Protein AF-K2FC24-F1 (afdb_monomer)

Radius of gyration: 14.57 Å; Cα contacts (8 Å, |Δi|>4): 85; chains: 1; bounding box: 30×30×34 Å

Mean predicted aligned error: 11.16 Å

Sequence (72 aa):
MKLVNRKRIEELEKVYKPGKRPSYALVIYDGDIHDQIVALEVDADFVVALPDNGRDDIGEEIPKGGYKVFFN

Foldseek 3Di:
DDPPCPVVVVVVVVVDDPDDQFQEKEKEAAPVCVVVVVVDDDRHVYYHYDYCPPDPPVVDDADHVGMDMDTD

Solvent-accessible surface area (backbone atoms only — not comparable to full-atom values): 4593 Å² total; per-residue (Å²): 133,79,81,81,53,56,66,61,48,56,53,51,54,70,71,51,62,89,88,64,74,33,62,31,29,43,32,42,28,27,62,91,36,54,83,58,55,78,72,60,87,68,87,35,80,36,78,48,78,43,68,55,84,78,66,78,86,69,85,60,87,66,52,83,78,34,64,49,79,46,78,92

Nearest PDB structures (foldseek):
  6g63-assembly1_L  TM=4.373E-01  e=3.965E-01  Escherichia coli K-12
  5b0o-assembly2_F  TM=4.617E-01  e=1.108E+00  Salmonella enterica subsp. enterica serovar Typhimurium str. LT2
  2vmk-assembly1_B  TM=3.858E-01  e=2.889E+00  Escherichia coli
  2vmk-assembly1_D  TM=3.868E-01  e=3.547E+00  Escherichia coli
  3av0-assembly1_A  TM=3.434E-01  e=5.729E+00  Methanocaldococcus jannaschii

Secondary structure (DSSP, 8-state):
--GGGHHHHHHHHHHS-TT---SEEEEEEEGGGHHHHTT----SSEEEEEEES--GGGSSPPPTT-EEEEE-

pLDDT: mean 74.41, std 14.35, range [43.19, 90.06]

Structure (mmCIF, N/CA/C/O backbone):
data_AF-K2FC24-F1
#
_entry.id  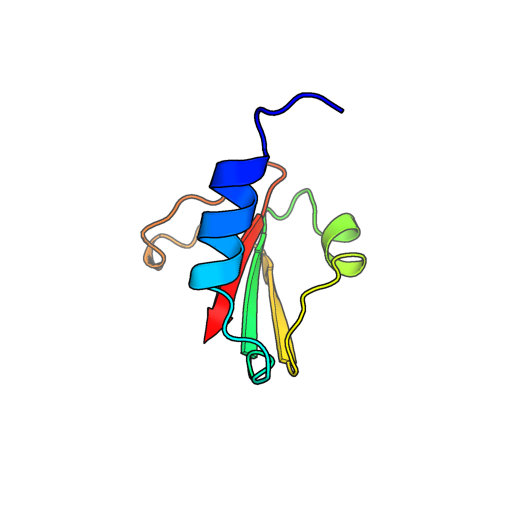 AF-K2FC24-F1
#
loop_
_atom_site.group_PDB
_atom_site.id
_atom_site.type_symbol
_atom_site.label_atom_id
_atom_site.label_alt_id
_atom_site.label_comp_id
_atom_site.label_asym_id
_atom_site.label_entity_id
_atom_site.label_seq_id
_atom_site.pdbx_PDB_ins_code
_atom_site.Cartn_x
_atom_site.Cartn_y
_atom_site.Cartn_z
_atom_site.occupancy
_atom_site.B_iso_or_equiv
_atom_site.auth_seq_id
_atom_site.auth_comp_id
_atom_site.auth_asym_id
_atom_site.auth_atom_id
_atom_site.pdbx_PDB_model_num
ATOM 1 N N . MET A 1 1 ? 15.254 -15.008 18.335 1.00 45.94 1 MET A N 1
ATOM 2 C CA . MET A 1 1 ? 14.650 -13.752 17.829 1.00 45.94 1 MET A CA 1
ATOM 3 C C . MET A 1 1 ? 15.500 -12.574 18.285 1.00 45.94 1 MET A C 1
ATOM 5 O O . MET A 1 1 ? 15.715 -12.437 19.481 1.00 45.94 1 MET A O 1
ATOM 9 N N . LYS A 1 2 ? 16.062 -11.781 17.360 1.00 43.19 2 LYS A N 1
ATOM 10 C CA . LYS A 1 2 ? 16.919 -10.627 17.698 1.00 43.19 2 LYS A CA 1
ATOM 11 C C . LYS A 1 2 ? 16.071 -9.488 18.289 1.00 43.19 2 LYS A C 1
ATOM 13 O O . LYS A 1 2 ? 15.076 -9.093 17.693 1.00 43.19 2 LYS A O 1
ATOM 18 N N . LEU A 1 3 ? 16.518 -8.938 19.420 1.00 50.72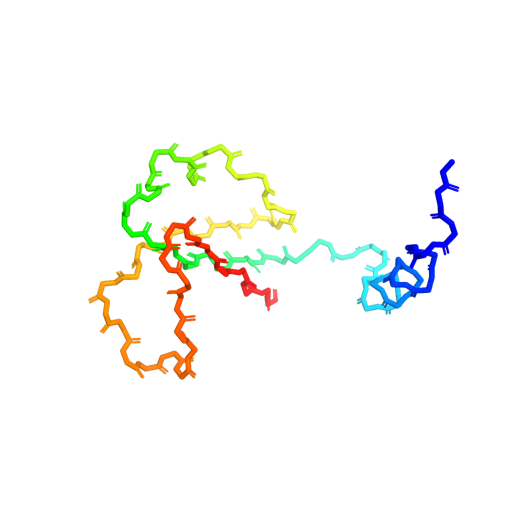 3 LEU A N 1
ATOM 19 C CA . LEU A 1 3 ? 15.917 -7.861 20.235 1.00 50.72 3 LEU A CA 1
ATOM 20 C C . LEU A 1 3 ? 15.653 -6.516 19.517 1.00 50.72 3 LEU A C 1
ATOM 22 O O . LEU A 1 3 ? 15.117 -5.596 20.128 1.00 50.72 3 LEU A O 1
ATOM 26 N N . VAL A 1 4 ? 16.007 -6.385 18.236 1.00 53.75 4 VAL A N 1
ATOM 27 C CA . VAL A 1 4 ? 16.035 -5.105 17.504 1.00 53.75 4 VAL A CA 1
ATOM 28 C C . VAL A 1 4 ? 14.633 -4.580 17.154 1.00 53.75 4 VAL A C 1
ATOM 30 O O . VAL A 1 4 ? 14.468 -3.382 16.958 1.00 53.75 4 VAL A O 1
ATOM 33 N N . ASN A 1 5 ? 13.596 -5.423 17.170 1.00 56.94 5 ASN A N 1
ATOM 34 C CA . ASN A 1 5 ? 12.246 -5.000 16.776 1.00 56.94 5 ASN A CA 1
ATOM 35 C C . ASN A 1 5 ? 11.313 -4.619 17.931 1.00 56.94 5 ASN A C 1
ATOM 37 O O . ASN A 1 5 ? 10.213 -4.153 17.664 1.00 56.94 5 ASN A O 1
ATOM 41 N N . ARG A 1 6 ? 11.713 -4.769 19.201 1.00 58.06 6 ARG A N 1
ATOM 42 C CA . ARG A 1 6 ? 10.770 -4.565 20.317 1.00 58.06 6 ARG A CA 1
ATOM 43 C C . ARG A 1 6 ? 10.317 -3.109 20.453 1.00 58.06 6 ARG A C 1
ATOM 45 O O . ARG A 1 6 ? 9.125 -2.855 20.494 1.00 58.06 6 ARG A O 1
ATOM 52 N N . LYS A 1 7 ? 11.253 -2.154 20.410 1.00 62.19 7 LYS A N 1
ATOM 53 C CA . LYS A 1 7 ? 10.933 -0.715 20.482 1.00 62.19 7 LYS A CA 1
ATOM 54 C C . LYS A 1 7 ? 10.095 -0.230 19.299 1.00 62.19 7 LYS A C 1
ATOM 56 O O . LYS A 1 7 ? 9.185 0.562 19.484 1.00 62.19 7 LYS A O 1
ATOM 61 N N . ARG A 1 8 ? 10.383 -0.733 18.095 1.00 53.56 8 ARG A N 1
ATOM 62 C CA . ARG A 1 8 ? 9.649 -0.366 16.877 1.00 53.56 8 ARG A CA 1
ATOM 63 C C . ARG A 1 8 ? 8.217 -0.909 16.896 1.00 53.56 8 ARG A C 1
ATOM 65 O O . ARG A 1 8 ? 7.307 -0.217 16.466 1.00 53.56 8 ARG A O 1
ATOM 72 N N . ILE A 1 9 ? 8.024 -2.116 17.432 1.00 59.44 9 ILE A N 1
ATOM 73 C CA . ILE A 1 9 ? 6.695 -2.699 17.662 1.00 59.44 9 ILE A CA 1
ATOM 74 C C . ILE A 1 9 ? 5.948 -1.909 18.745 1.00 59.44 9 ILE A C 1
ATOM 76 O O . ILE A 1 9 ? 4.816 -1.514 18.513 1.00 59.44 9 ILE A O 1
ATOM 80 N N . GLU A 1 10 ? 6.593 -1.581 19.867 1.00 61.91 10 GLU A N 1
ATOM 81 C CA . GLU A 1 10 ? 5.989 -0.785 20.952 1.00 61.91 10 GLU A CA 1
ATOM 82 C C . GLU A 1 10 ? 5.595 0.641 20.513 1.00 61.91 10 GLU A C 1
ATOM 84 O O . GLU A 1 10 ? 4.632 1.207 21.026 1.00 61.91 10 GLU A O 1
ATOM 89 N N . GLU A 1 11 ? 6.329 1.254 19.581 1.00 63.25 11 GLU A N 1
ATOM 90 C CA . GLU A 1 11 ? 5.960 2.546 18.986 1.00 63.25 11 GLU A CA 1
ATOM 91 C C . GLU A 1 11 ? 4.771 2.418 18.026 1.00 63.25 11 GLU A C 1
ATOM 93 O O . GLU A 1 11 ? 3.859 3.244 18.078 1.00 63.25 11 GLU A O 1
ATOM 98 N N . LEU A 1 12 ? 4.728 1.358 17.213 1.00 53.88 12 LEU A N 1
ATOM 99 C CA . LEU A 1 12 ? 3.587 1.061 16.340 1.00 53.88 12 LEU A CA 1
ATOM 100 C C . LEU A 1 12 ? 2.318 0.745 17.148 1.00 53.88 12 LEU A C 1
ATOM 102 O O . LEU A 1 12 ? 1.248 1.249 16.817 1.00 53.88 12 LEU A O 1
ATOM 106 N N . GLU A 1 13 ? 2.439 0.004 18.251 1.00 55.34 13 GLU A N 1
ATOM 107 C CA 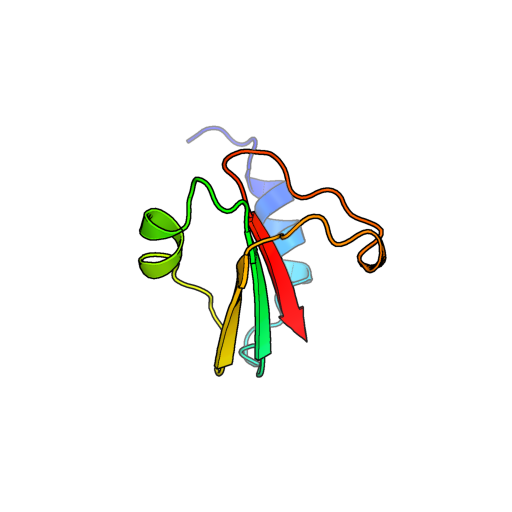. GLU A 1 13 ? 1.339 -0.309 19.175 1.00 55.34 13 GLU A CA 1
ATOM 108 C C . GLU A 1 13 ? 0.784 0.928 19.898 1.00 55.34 13 GLU A C 1
ATOM 110 O O . GLU A 1 13 ? -0.379 0.942 20.286 1.00 55.34 13 GLU A O 1
ATOM 115 N N . LYS A 1 14 ? 1.578 1.993 20.075 1.00 57.50 14 LYS A N 1
ATOM 116 C CA . LYS A 1 14 ? 1.096 3.257 20.667 1.00 57.50 14 LYS A CA 1
ATOM 117 C C . LYS A 1 14 ? 0.296 4.108 19.683 1.00 57.50 14 LYS A C 1
ATOM 119 O O . LYS A 1 14 ? -0.587 4.853 20.107 1.00 57.50 14 LYS A O 1
ATOM 124 N N . VAL A 1 15 ? 0.619 4.026 18.392 1.00 56.50 15 VAL A N 1
ATOM 125 C CA . VAL A 1 15 ? -0.132 4.697 17.318 1.00 56.50 15 VAL A CA 1
ATOM 126 C C . VAL A 1 15 ? -1.404 3.910 16.995 1.00 56.50 15 VAL A C 1
ATOM 128 O O . VAL A 1 15 ? -2.460 4.499 16.757 1.00 56.50 15 VAL A O 1
ATOM 131 N N . TYR A 1 16 ? -1.325 2.582 17.053 1.00 50.06 16 TYR A N 1
ATOM 132 C CA . TYR A 1 16 ? -2.452 1.685 16.852 1.00 50.06 16 TYR A CA 1
ATOM 133 C C . TYR A 1 16 ? -3.355 1.678 18.093 1.00 50.06 16 TYR A C 1
ATOM 135 O O . TYR A 1 16 ? -3.081 1.012 19.085 1.00 50.06 16 TYR A O 1
ATOM 143 N N . LYS A 1 17 ? -4.453 2.442 18.067 1.00 56.44 17 LYS A N 1
ATOM 144 C CA . LYS A 1 17 ? -5.459 2.406 19.139 1.00 56.44 17 LYS A CA 1
ATOM 145 C C . LYS A 1 17 ? -6.299 1.127 19.000 1.00 56.44 17 LYS A C 1
ATOM 147 O O . LYS A 1 17 ? -7.088 1.046 18.057 1.00 56.44 17 LYS A O 1
ATOM 152 N N . PRO A 1 18 ? -6.196 0.148 19.917 1.00 48.22 18 PRO A N 1
ATOM 153 C CA . PRO A 1 18 ? -7.003 -1.061 19.836 1.00 48.22 18 PRO A CA 1
ATOM 154 C C . PRO A 1 18 ? -8.488 -0.701 19.978 1.00 48.22 18 PRO A C 1
ATOM 156 O O . PRO A 1 18 ? -8.895 -0.083 20.962 1.00 48.22 18 PRO A O 1
ATOM 159 N N . GLY A 1 19 ? -9.292 -1.075 18.978 1.00 55.50 19 GLY A N 1
ATOM 160 C CA . GLY A 1 19 ? -10.757 -1.006 19.038 1.00 55.50 19 GLY A CA 1
ATOM 161 C C . GLY A 1 19 ? -11.452 -0.150 17.978 1.00 55.50 19 GLY A C 1
ATOM 162 O O . GLY A 1 19 ? -12.680 -0.150 17.941 1.00 55.50 19 GLY A O 1
ATOM 163 N N . LYS A 1 20 ? -10.724 0.550 17.100 1.00 61.06 20 LYS A N 1
ATOM 164 C CA . LYS A 1 20 ? -11.338 1.213 15.940 1.00 61.06 20 LYS A CA 1
ATOM 165 C C . LYS A 1 20 ? -10.566 0.861 14.678 1.00 61.06 20 LYS A C 1
ATOM 167 O O . LYS A 1 20 ? -9.538 1.466 14.390 1.00 61.06 20 LYS A O 1
ATOM 172 N N . ARG A 1 21 ? -11.069 -0.143 13.957 1.00 66.69 21 ARG A N 1
ATOM 173 C CA . ARG A 1 21 ? -10.633 -0.419 12.591 1.00 66.69 21 ARG A CA 1
ATOM 174 C C . ARG A 1 21 ? -10.818 0.874 11.779 1.00 66.69 21 ARG A C 1
ATOM 176 O O . ARG A 1 21 ? -11.873 1.503 11.918 1.00 66.69 21 ARG A O 1
ATOM 183 N N . PRO A 1 22 ? -9.803 1.332 11.028 1.00 74.44 22 PRO A N 1
ATOM 184 C CA . PRO A 1 22 ? -9.952 2.460 10.123 1.00 74.44 22 PRO A CA 1
ATOM 185 C C . PRO A 1 22 ? -11.157 2.221 9.219 1.00 74.44 22 PRO A C 1
ATOM 187 O O . PRO A 1 22 ? -11.282 1.158 8.609 1.00 74.44 22 PRO A O 1
ATOM 190 N N . SER A 1 23 ? -12.051 3.204 9.135 1.00 80.19 23 SER A N 1
ATOM 191 C CA . SER A 1 23 ? -13.224 3.077 8.265 1.00 80.19 23 SER A CA 1
ATOM 192 C C . SER A 1 23 ? -12.820 3.040 6.790 1.00 80.19 23 SER A C 1
ATOM 194 O O . SER A 1 23 ? -13.530 2.481 5.957 1.00 80.19 23 SER A O 1
ATOM 196 N N . TYR A 1 24 ? -11.659 3.615 6.468 1.00 84.88 24 TYR A N 1
ATOM 197 C CA . TYR A 1 24 ? -11.194 3.777 5.107 1.00 84.88 24 TYR A CA 1
ATOM 198 C C . TYR A 1 24 ? -9.667 3.699 5.016 1.00 84.88 24 TYR A C 1
ATOM 200 O O . TYR A 1 24 ? -8.943 4.298 5.816 1.00 84.88 24 TYR A O 1
ATOM 208 N N . ALA A 1 25 ? -9.188 3.002 3.989 1.00 89.50 25 ALA A N 1
ATOM 209 C CA . ALA A 1 25 ? -7.804 3.031 3.555 1.00 89.50 25 ALA A CA 1
ATOM 210 C C . ALA A 1 25 ? -7.713 3.296 2.049 1.00 89.50 25 ALA A C 1
ATOM 212 O O . ALA A 1 25 ? -8.396 2.663 1.241 1.00 89.50 25 ALA A O 1
ATOM 213 N N . LEU A 1 26 ? -6.819 4.207 1.674 1.00 87.38 26 LEU A N 1
ATOM 214 C CA . LEU A 1 26 ? -6.413 4.435 0.294 1.00 87.38 26 LEU A CA 1
ATOM 215 C C . LEU A 1 26 ? -5.039 3.805 0.080 1.00 87.38 26 LEU A C 1
ATOM 217 O O . LEU A 1 26 ? -4.083 4.139 0.775 1.00 87.38 26 LEU A O 1
ATOM 221 N N . VAL A 1 27 ? -4.938 2.914 -0.895 1.00 89.50 27 VAL A N 1
ATOM 222 C CA . VAL A 1 27 ? -3.683 2.312 -1.339 1.00 89.50 27 VAL A CA 1
ATOM 223 C C . VAL A 1 27 ? -3.318 2.928 -2.680 1.00 89.50 27 VAL A C 1
ATOM 225 O O . VAL A 1 27 ? -4.103 2.864 -3.623 1.00 89.50 27 VAL A O 1
ATOM 228 N N . ILE A 1 28 ? -2.131 3.518 -2.771 1.00 89.50 28 ILE A N 1
ATOM 229 C CA . ILE A 1 28 ? -1.573 4.006 -4.036 1.00 89.50 28 ILE A CA 1
ATOM 230 C C . ILE A 1 28 ? -0.350 3.154 -4.355 1.00 89.50 28 ILE A C 1
ATOM 232 O O . ILE A 1 28 ? 0.506 2.974 -3.489 1.00 89.50 28 ILE A O 1
ATOM 236 N N . TYR A 1 29 ? -0.292 2.585 -5.555 1.00 90.06 29 TYR A N 1
ATOM 237 C CA . TYR A 1 29 ? 0.698 1.567 -5.910 1.00 90.06 29 TYR A CA 1
ATOM 238 C C . TYR A 1 29 ? 1.300 1.782 -7.294 1.00 90.06 29 TYR A C 1
ATOM 240 O O . TYR A 1 29 ? 0.649 2.330 -8.172 1.00 90.06 29 TYR A O 1
ATOM 248 N N . ASP A 1 30 ? 2.521 1.308 -7.510 1.00 89.56 30 ASP A N 1
ATOM 249 C CA . ASP A 1 30 ? 3.143 1.324 -8.834 1.00 89.56 30 ASP A CA 1
ATOM 250 C C . ASP A 1 30 ? 2.437 0.360 -9.803 1.00 89.56 30 ASP A C 1
ATOM 252 O O . ASP A 1 30 ? 2.164 -0.791 -9.457 1.00 89.56 30 ASP A O 1
ATOM 256 N N . GLY A 1 31 ? 2.162 0.805 -11.031 1.00 86.19 31 GLY A N 1
ATOM 257 C CA . GLY A 1 31 ? 1.416 0.028 -12.027 1.00 86.19 31 GLY A CA 1
ATOM 258 C C . GLY A 1 31 ? 2.011 -1.358 -12.304 1.00 86.19 31 GLY A C 1
ATOM 259 O O . GLY A 1 31 ? 1.265 -2.306 -12.549 1.00 86.19 31 GLY A O 1
ATOM 260 N N . ASP A 1 32 ? 3.330 -1.503 -12.162 1.00 88.50 32 ASP A N 1
ATOM 261 C CA . ASP A 1 32 ? 4.059 -2.760 -12.369 1.00 88.50 32 ASP A CA 1
ATOM 262 C C . ASP A 1 32 ? 3.697 -3.864 -11.354 1.00 88.50 32 ASP A C 1
ATOM 264 O O . ASP A 1 32 ? 3.957 -5.043 -11.602 1.00 88.50 32 ASP A O 1
ATOM 268 N N . ILE A 1 33 ? 3.083 -3.517 -10.214 1.00 87.69 33 ILE A N 1
ATOM 269 C CA . ILE A 1 33 ? 2.674 -4.479 -9.174 1.00 87.69 33 ILE A CA 1
ATOM 270 C C . ILE A 1 33 ? 1.161 -4.680 -9.082 1.00 87.69 33 ILE A C 1
ATOM 272 O O . ILE A 1 33 ? 0.684 -5.230 -8.088 1.00 87.69 33 ILE A O 1
ATOM 276 N N . HIS A 1 34 ? 0.403 -4.277 -10.106 1.00 86.69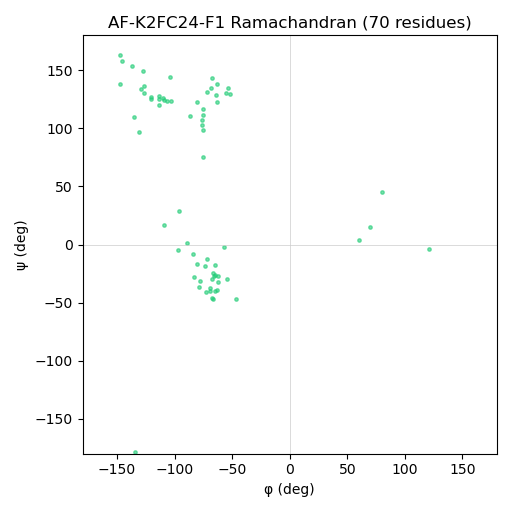 34 HIS A N 1
ATOM 277 C CA . HIS A 1 34 ? -1.061 -4.386 -10.132 1.00 86.69 34 HIS A CA 1
ATOM 278 C C . HIS A 1 34 ? -1.576 -5.768 -9.690 1.00 86.69 34 HIS A C 1
ATOM 280 O O . HIS A 1 34 ? -2.431 -5.859 -8.808 1.00 86.69 34 HIS A O 1
ATOM 286 N N . ASP A 1 35 ? -0.990 -6.845 -10.219 1.00 87.94 35 ASP A N 1
ATOM 287 C CA . ASP A 1 35 ? -1.393 -8.221 -9.901 1.00 87.94 35 ASP A CA 1
ATOM 288 C C . ASP A 1 35 ? -1.122 -8.612 -8.437 1.00 87.94 35 ASP A C 1
ATOM 290 O O . ASP A 1 35 ? -1.809 -9.462 -7.872 1.00 87.94 35 ASP A O 1
ATOM 294 N N . GLN A 1 36 ? -0.133 -7.984 -7.795 1.00 87.69 36 GLN A N 1
ATOM 295 C CA . GLN A 1 36 ? 0.244 -8.256 -6.403 1.00 87.69 36 GLN A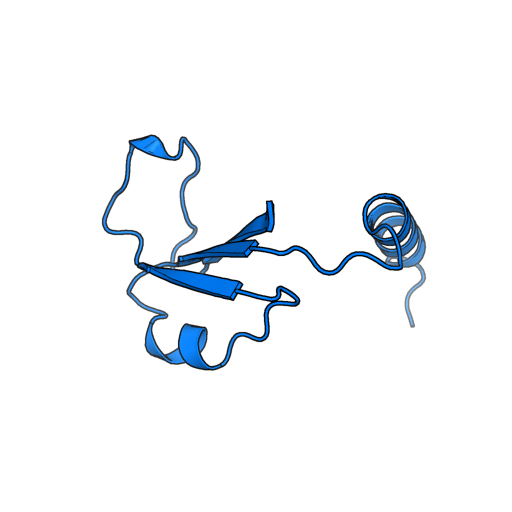 CA 1
ATOM 296 C C . GLN A 1 36 ? -0.643 -7.492 -5.414 1.00 87.69 36 GLN A C 1
ATOM 298 O O . GLN A 1 36 ? -0.871 -7.955 -4.298 1.00 87.69 36 GLN A O 1
ATOM 303 N N . ILE A 1 37 ? -1.183 -6.342 -5.828 1.00 86.94 37 ILE A N 1
ATOM 304 C CA . ILE A 1 37 ? -2.048 -5.504 -4.991 1.00 86.94 37 ILE A CA 1
ATOM 305 C C . ILE A 1 37 ? -3.384 -6.166 -4.682 1.00 86.94 37 ILE A C 1
ATOM 307 O O . ILE A 1 37 ? -3.933 -5.953 -3.605 1.00 86.94 37 ILE A O 1
ATOM 311 N N . VAL A 1 38 ? -3.884 -7.023 -5.572 1.00 79.12 38 VAL A N 1
ATOM 312 C CA . VAL A 1 38 ? -5.124 -7.778 -5.335 1.00 79.12 38 VAL A CA 1
ATOM 313 C C . VAL A 1 38 ? -5.002 -8.712 -4.122 1.00 79.12 38 VAL A C 1
ATOM 315 O O . VAL A 1 38 ? -5.997 -8.990 -3.459 1.00 79.12 38 VAL A O 1
ATOM 318 N N . ALA A 1 39 ? -3.787 -9.166 -3.797 1.00 84.00 39 ALA A N 1
ATOM 319 C CA . ALA A 1 39 ? -3.509 -10.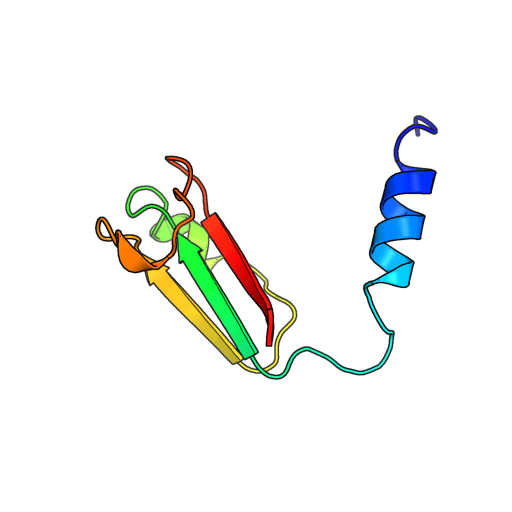022 -2.644 1.00 84.00 39 ALA A CA 1
ATOM 320 C C . ALA A 1 39 ? -3.205 -9.238 -1.351 1.00 84.00 39 ALA A C 1
ATOM 322 O O . ALA A 1 39 ? -2.901 -9.846 -0.324 1.00 84.00 39 ALA A O 1
ATOM 323 N N . LEU A 1 40 ? -3.243 -7.902 -1.385 1.00 84.44 40 LEU A N 1
ATOM 324 C CA . LEU A 1 40 ? -2.912 -7.069 -0.236 1.00 84.44 40 LEU A CA 1
ATOM 325 C C . LEU A 1 40 ? -4.049 -7.080 0.795 1.00 84.44 40 LEU A C 1
ATOM 327 O O . LEU A 1 40 ? -5.138 -6.562 0.552 1.00 84.44 40 LEU A O 1
ATOM 331 N N . GLU A 1 41 ? -3.768 -7.596 1.989 1.00 84.12 41 GLU A N 1
ATOM 332 C CA . GLU A 1 41 ? -4.674 -7.479 3.130 1.00 84.12 41 GLU A CA 1
ATOM 333 C C . GLU A 1 41 ? -4.415 -6.161 3.871 1.00 84.12 41 GLU A C 1
ATOM 335 O O . GLU A 1 41 ? -3.377 -5.977 4.510 1.00 84.12 41 GLU A O 1
ATOM 340 N N . VAL A 1 42 ? -5.368 -5.228 3.781 1.00 84.44 42 VAL A N 1
ATOM 341 C CA . VAL A 1 42 ? -5.347 -3.970 4.539 1.00 84.44 42 VAL A CA 1
ATOM 342 C C . VAL A 1 42 ? -6.440 -4.003 5.598 1.00 84.44 42 VAL A C 1
ATOM 344 O O . VAL A 1 42 ? -7.616 -4.219 5.303 1.00 84.44 42 VAL A O 1
ATOM 347 N N . ASP A 1 43 ? -6.048 -3.755 6.843 1.00 84.44 43 ASP A N 1
ATOM 348 C CA . ASP A 1 43 ? -6.954 -3.711 7.987 1.00 84.44 43 ASP A CA 1
ATOM 349 C C . ASP A 1 43 ? -7.771 -2.405 8.000 1.00 84.44 43 ASP A C 1
ATOM 351 O O . ASP A 1 43 ? -7.482 -1.475 8.747 1.00 84.44 43 ASP A O 1
ATOM 355 N N . ALA A 1 44 ? -8.776 -2.319 7.124 1.00 84.31 44 ALA A N 1
ATOM 356 C CA . ALA A 1 44 ? -9.772 -1.245 7.062 1.00 84.31 44 ALA A CA 1
ATOM 357 C C . ALA A 1 44 ? -11.142 -1.795 6.623 1.00 84.31 44 ALA A C 1
ATOM 359 O O . ALA A 1 44 ? -11.199 -2.874 6.026 1.00 84.31 44 ALA A O 1
ATOM 360 N N . ASP A 1 45 ? -12.233 -1.088 6.929 1.00 81.44 45 ASP A N 1
ATOM 361 C CA . ASP A 1 45 ? -13.587 -1.493 6.505 1.00 81.44 45 ASP A CA 1
ATOM 362 C C . ASP A 1 45 ? -13.766 -1.351 4.986 1.00 81.44 45 ASP A C 1
ATOM 364 O O . ASP A 1 45 ? -14.350 -2.217 4.335 1.00 81.44 45 ASP A O 1
ATOM 368 N N . PHE A 1 46 ? -13.215 -0.275 4.418 1.00 82.06 46 PHE A N 1
ATOM 369 C CA . PHE A 1 46 ? -13.184 -0.026 2.982 1.00 82.06 46 PHE A CA 1
ATOM 370 C C . PHE A 1 46 ? -11.759 0.245 2.521 1.00 82.06 46 PHE A C 1
ATOM 372 O O . PHE A 1 46 ? -11.064 1.091 3.080 1.00 82.06 46 PHE A O 1
ATOM 379 N N . VAL A 1 47 ? -11.342 -0.453 1.468 1.00 87.88 47 VAL A N 1
ATOM 380 C CA . VAL A 1 47 ? -10.024 -0.289 0.855 1.00 87.88 47 VAL A CA 1
ATOM 381 C C . VAL A 1 47 ? -10.221 0.109 -0.598 1.00 87.88 47 VAL A C 1
ATOM 383 O O . VAL A 1 47 ? -10.904 -0.583 -1.351 1.00 87.88 47 VAL A O 1
ATOM 386 N N . VAL A 1 48 ? -9.616 1.224 -0.995 1.00 87.81 48 VAL A N 1
ATOM 387 C CA . VAL A 1 48 ? -9.561 1.664 -2.391 1.00 87.81 48 VAL A CA 1
ATOM 388 C C . VAL A 1 48 ? -8.114 1.596 -2.838 1.00 87.81 48 VAL A C 1
ATOM 390 O O . VAL A 1 48 ? -7.26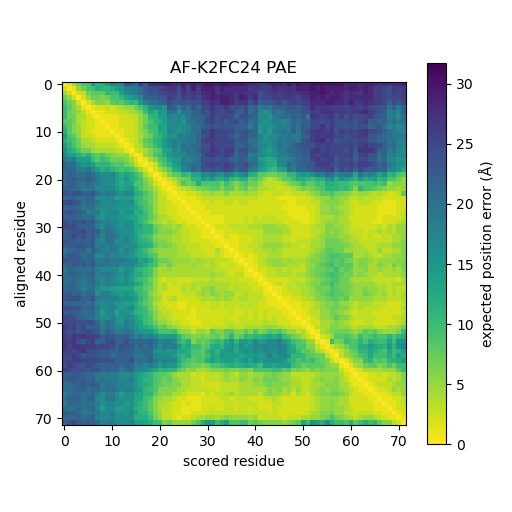8 2.269 -2.262 1.00 87.81 48 VAL A O 1
ATOM 393 N N . ALA A 1 49 ? -7.825 0.796 -3.861 1.00 89.31 49 ALA A N 1
ATOM 394 C CA . ALA A 1 49 ? -6.488 0.680 -4.428 1.00 89.31 49 ALA A CA 1
ATOM 395 C C . ALA A 1 49 ? -6.438 1.333 -5.812 1.00 89.31 49 ALA A C 1
ATOM 397 O O . ALA A 1 49 ? -7.213 0.969 -6.697 1.00 89.31 49 ALA A O 1
ATOM 398 N N . LEU A 1 50 ? -5.519 2.279 -6.010 1.00 89.25 50 LEU A N 1
ATOM 399 C CA . LEU A 1 50 ? -5.339 3.009 -7.264 1.00 89.25 50 LEU A CA 1
ATOM 400 C C . LEU A 1 50 ? -3.883 2.934 -7.742 1.00 89.25 50 LEU A C 1
ATOM 402 O O . LEU A 1 50 ? -2.979 3.137 -6.930 1.00 89.25 50 LEU A O 1
ATOM 406 N N . PRO A 1 51 ? -3.643 2.693 -9.042 1.00 88.81 51 PRO A N 1
ATOM 407 C CA . PRO A 1 51 ? -2.303 2.802 -9.590 1.00 88.81 51 PRO A CA 1
ATOM 408 C C . PRO A 1 51 ? -1.849 4.266 -9.575 1.00 88.81 51 PRO A C 1
ATOM 410 O O . PRO A 1 51 ? -2.643 5.186 -9.813 1.00 88.81 51 PRO A O 1
ATOM 413 N N . ASP A 1 52 ? -0.569 4.476 -9.304 1.00 86.19 52 ASP A N 1
ATOM 414 C CA . ASP A 1 52 ? 0.098 5.753 -9.464 1.00 86.19 52 ASP A CA 1
ATOM 415 C C . ASP A 1 52 ? 0.359 5.991 -10.952 1.00 86.19 52 ASP A C 1
ATOM 417 O O . ASP A 1 52 ? 1.210 5.359 -11.573 1.00 86.19 52 ASP A O 1
ATOM 421 N N . ASN A 1 53 ? -0.412 6.905 -11.535 1.00 78.44 53 ASN A N 1
ATOM 422 C CA . ASN A 1 53 ? -0.294 7.295 -12.938 1.00 78.44 53 ASN A CA 1
ATOM 423 C C . ASN A 1 53 ? 0.573 8.558 -13.109 1.00 78.44 53 ASN A C 1
ATOM 425 O O . ASN A 1 53 ? 0.332 9.337 -14.031 1.00 78.44 53 ASN A O 1
ATOM 429 N N . GLY A 1 54 ? 1.537 8.795 -12.212 1.00 66.62 54 GLY A N 1
ATOM 430 C CA . GLY A 1 54 ? 2.348 10.016 -12.203 1.00 66.62 54 GLY A CA 1
ATOM 431 C C . GLY A 1 54 ? 1.612 11.182 -11.550 1.00 66.62 54 GLY A C 1
ATOM 432 O O . GLY A 1 54 ? 1.549 12.282 -12.098 1.00 66.62 54 GLY A O 1
ATOM 433 N N . ARG A 1 55 ? 0.975 10.918 -10.407 1.00 64.75 55 ARG A N 1
ATOM 434 C CA . ARG A 1 55 ? 0.246 11.932 -9.644 1.00 64.75 55 ARG A CA 1
ATOM 435 C C . ARG A 1 55 ? 1.223 12.839 -8.887 1.00 64.75 55 ARG A C 1
ATOM 437 O O . ARG A 1 55 ? 1.731 12.478 -7.832 1.00 64.75 55 ARG A O 1
ATOM 444 N N . ASP A 1 56 ? 1.446 14.045 -9.407 1.00 60.03 56 ASP A N 1
ATOM 445 C CA . ASP A 1 56 ? 2.296 15.068 -8.769 1.00 60.03 56 ASP A CA 1
ATOM 446 C C . ASP A 1 56 ? 1.656 15.709 -7.516 1.00 60.03 56 ASP A C 1
ATOM 448 O O . ASP A 1 56 ? 2.319 16.415 -6.754 1.00 60.03 56 ASP A O 1
ATOM 452 N N . ASP A 1 57 ? 0.358 15.493 -7.285 1.00 63.94 57 ASP A N 1
ATOM 453 C CA . ASP A 1 57 ? -0.433 16.152 -6.239 1.00 63.94 57 ASP A CA 1
ATOM 454 C C . ASP A 1 57 ? -0.263 15.540 -4.842 1.00 63.94 57 ASP A C 1
ATOM 456 O O . ASP A 1 57 ? -0.586 16.182 -3.842 1.00 63.94 57 ASP A O 1
ATOM 460 N N . ILE A 1 58 ? 0.271 14.322 -4.753 1.00 62.72 58 ILE A N 1
ATOM 461 C CA . ILE A 1 58 ? 0.381 13.585 -3.488 1.00 62.72 58 ILE A CA 1
ATOM 462 C C . ILE A 1 58 ? 1.634 13.983 -2.690 1.00 62.72 58 ILE A C 1
ATOM 464 O O . ILE A 1 58 ? 1.785 13.569 -1.544 1.00 62.72 58 ILE A O 1
ATOM 468 N N . GLY A 1 59 ? 2.544 14.782 -3.270 1.00 60.81 59 GLY A N 1
ATOM 469 C CA . GLY A 1 59 ? 3.791 15.234 -2.627 1.00 60.81 59 GLY A CA 1
ATOM 470 C C . GLY A 1 59 ? 4.742 14.104 -2.199 1.00 60.81 59 GLY A C 1
ATOM 471 O O . GLY A 1 59 ? 5.782 14.355 -1.593 1.00 60.81 59 GLY A O 1
ATOM 472 N N . GLU A 1 60 ? 4.387 12.861 -2.510 1.00 67.38 60 GLU A N 1
ATOM 473 C CA . GLU A 1 60 ? 5.015 11.644 -2.040 1.00 67.38 60 GLU A CA 1
ATOM 474 C C . GLU A 1 60 ? 5.196 10.690 -3.217 1.00 67.38 60 GLU A C 1
ATOM 476 O O . GLU A 1 60 ? 4.237 10.102 -3.706 1.00 67.38 60 GLU A O 1
ATOM 481 N N . GLU A 1 61 ? 6.446 10.494 -3.629 1.00 76.25 61 GLU A N 1
ATOM 482 C CA . GLU A 1 61 ? 6.793 9.537 -4.678 1.00 76.25 61 GLU A CA 1
ATOM 483 C C . GLU A 1 61 ? 6.463 8.109 -4.214 1.00 76.25 61 GLU A C 1
ATOM 485 O O . GLU A 1 61 ? 6.836 7.696 -3.102 1.00 76.25 61 GLU A O 1
ATOM 490 N N . ILE A 1 62 ? 5.729 7.358 -5.039 1.00 83.94 62 ILE A N 1
ATOM 491 C CA . ILE A 1 62 ? 5.514 5.928 -4.827 1.00 83.94 62 ILE A CA 1
ATOM 492 C C . ILE A 1 62 ? 6.754 5.194 -5.351 1.00 83.94 62 ILE A C 1
ATOM 494 O O . ILE A 1 62 ? 7.130 5.369 -6.510 1.00 83.94 62 ILE A O 1
ATOM 498 N N . PRO A 1 63 ? 7.439 4.390 -4.518 1.00 82.06 63 PRO A N 1
ATOM 499 C CA . PRO A 1 63 ? 8.611 3.660 -4.977 1.00 82.06 63 PRO A CA 1
ATOM 500 C C . PRO A 1 63 ? 8.217 2.666 -6.073 1.00 82.06 63 PRO A C 1
ATOM 502 O O . PRO A 1 63 ? 7.215 1.961 -5.938 1.00 82.06 63 PRO A O 1
ATOM 505 N 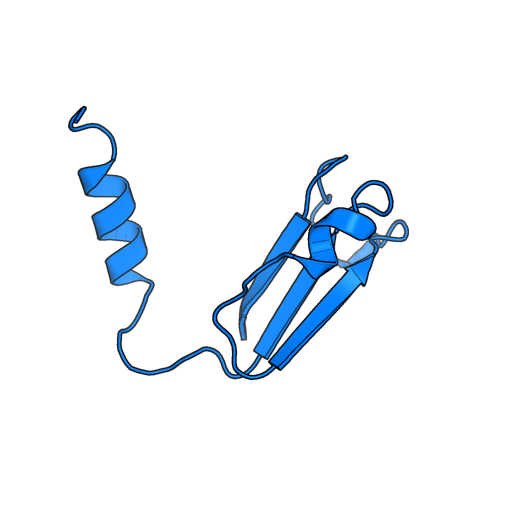N . LYS A 1 64 ? 9.045 2.565 -7.119 1.00 84.12 64 LYS A N 1
ATOM 506 C CA . LYS A 1 64 ? 8.881 1.543 -8.161 1.00 84.12 64 LYS A CA 1
ATOM 507 C C . LYS A 1 64 ? 8.814 0.147 -7.550 1.00 84.12 64 LYS A C 1
ATOM 509 O O . LYS A 1 64 ? 9.622 -0.194 -6.684 1.00 84.12 64 LYS A O 1
ATOM 514 N N . GLY A 1 65 ? 7.869 -0.658 -8.012 1.00 86.44 65 GLY A N 1
ATOM 515 C CA . GLY A 1 65 ? 7.587 -1.980 -7.471 1.00 86.44 65 GLY A CA 1
ATOM 516 C C . GLY A 1 65 ? 6.952 -1.966 -6.076 1.00 86.44 65 GLY A C 1
ATOM 517 O O . GLY A 1 65 ? 6.992 -2.985 -5.387 1.00 86.44 65 GLY A O 1
ATOM 518 N N . GLY A 1 66 ? 6.432 -0.826 -5.616 1.00 87.94 66 GLY A N 1
ATOM 519 C CA . GLY A 1 66 ? 5.940 -0.645 -4.255 1.00 87.94 66 GLY A CA 1
ATOM 520 C C . GLY A 1 66 ? 4.591 0.060 -4.174 1.00 87.94 66 GLY A C 1
ATOM 521 O O . GLY A 1 66 ? 3.960 0.396 -5.173 1.00 87.94 66 GLY A O 1
ATOM 522 N N . TYR A 1 67 ? 4.132 0.259 -2.941 1.00 89.75 67 TYR A N 1
ATOM 523 C CA . TYR A 1 67 ? 2.868 0.919 -2.634 1.00 89.75 67 TYR A CA 1
ATOM 524 C C . TYR A 1 67 ? 2.957 1.699 -1.325 1.00 89.75 67 TYR A C 1
ATOM 526 O O . TYR A 1 67 ? 3.846 1.472 -0.499 1.00 89.75 67 TYR A O 1
ATOM 534 N N . LYS A 1 68 ? 2.001 2.604 -1.122 1.00 88.12 68 LYS A N 1
ATOM 535 C CA . LYS A 1 68 ? 1.768 3.312 0.136 1.00 88.12 68 LYS A CA 1
ATOM 536 C C . LYS A 1 68 ? 0.314 3.171 0.555 1.00 88.12 68 LYS A C 1
ATOM 538 O O . LYS A 1 68 ? -0.576 3.063 -0.286 1.00 88.12 68 LYS A O 1
ATOM 543 N N . VAL A 1 69 ? 0.089 3.169 1.866 1.00 87.75 69 VAL A N 1
ATOM 544 C CA . VAL A 1 69 ? -1.241 3.046 2.470 1.00 87.75 69 VAL A CA 1
ATOM 545 C C . VAL A 1 69 ? -1.510 4.275 3.322 1.00 87.75 69 VAL A C 1
ATOM 547 O O . VAL A 1 69 ? -0.722 4.607 4.206 1.00 87.75 69 VAL A O 1
ATOM 550 N N . PHE A 1 70 ? -2.637 4.922 3.060 1.00 84.56 70 PHE A N 1
ATOM 551 C CA . PHE A 1 70 ? -3.118 6.096 3.771 1.00 84.56 70 PHE A CA 1
ATOM 552 C C . PHE A 1 70 ? -4.395 5.719 4.520 1.00 84.56 70 PHE A C 1
ATOM 554 O O . PHE A 1 70 ? -5.344 5.223 3.913 1.00 84.56 70 PHE A O 1
ATOM 561 N N . PHE A 1 71 ? -4.421 5.947 5.831 1.00 82.44 71 PHE A N 1
ATOM 562 C CA . PHE A 1 71 ? -5.573 5.658 6.688 1.00 82.44 71 PHE A CA 1
ATOM 563 C C . PHE A 1 71 ? -6.313 6.950 7.045 1.00 82.44 71 PHE A C 1
ATOM 565 O O . PHE A 1 71 ? -5.666 7.978 7.259 1.00 82.44 71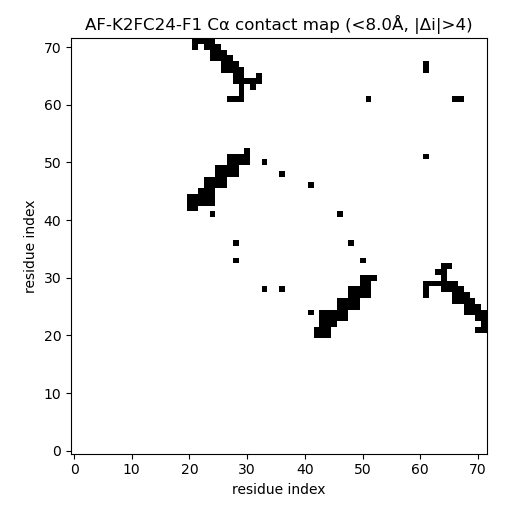 PHE A O 1
ATOM 572 N N . ASN A 1 72 ? -7.647 6.885 7.133 1.00 64.75 72 ASN A N 1
ATOM 573 C CA . ASN A 1 72 ? -8.509 7.976 7.607 1.00 64.75 72 ASN A CA 1
ATOM 574 C C . ASN A 1 72 ? -9.538 7.472 8.634 1.00 64.75 72 ASN A C 1
ATOM 576 O O . ASN A 1 72 ? -10.134 6.387 8.410 1.00 64.75 72 ASN A O 1
#